Protein AF-A0A8B6XX05-F1 (afdb_monomer_lite)

Structure (mmCIF, N/CA/C/O backbone):
data_AF-A0A8B6XX05-F1
#
_entry.id   AF-A0A8B6XX05-F1
#
loop_
_atom_site.group_PDB
_atom_site.id
_atom_site.type_symbol
_atom_site.label_atom_id
_atom_site.label_alt_id
_atom_site.label_comp_id
_atom_site.label_asym_id
_atom_site.label_entity_id
_atom_site.label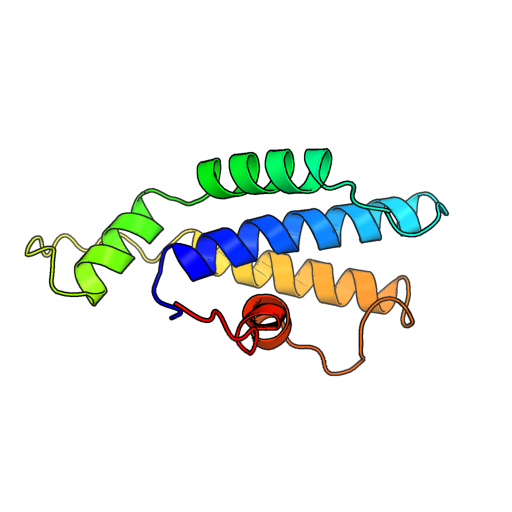_seq_id
_atom_site.pdbx_PDB_ins_code
_atom_site.Cartn_x
_atom_site.Cartn_y
_atom_site.Cartn_z
_atom_site.occupancy
_atom_site.B_iso_or_equiv
_atom_site.auth_seq_id
_atom_site.auth_comp_id
_atom_site.auth_asym_id
_atom_site.auth_atom_id
_atom_site.pdbx_PDB_model_num
ATOM 1 N N . MET A 1 1 ? -11.779 -10.901 7.233 1.00 49.28 1 MET A N 1
ATOM 2 C CA . MET A 1 1 ? -11.895 -10.131 8.502 1.00 49.28 1 MET A CA 1
ATOM 3 C C . MET A 1 1 ? -11.546 -8.685 8.175 1.00 49.28 1 MET A C 1
ATOM 5 O O . MET A 1 1 ? -10.444 -8.233 8.450 1.00 49.28 1 MET A O 1
ATOM 9 N N . ASP A 1 2 ? -12.459 -7.979 7.503 1.00 52.34 2 ASP A N 1
ATOM 10 C CA . ASP A 1 2 ? -12.080 -6.844 6.637 1.00 52.34 2 ASP A CA 1
ATOM 11 C C . ASP A 1 2 ? -12.776 -5.546 7.029 1.00 52.34 2 ASP A C 1
ATOM 13 O O . ASP A 1 2 ? -13.271 -4.799 6.184 1.00 52.34 2 ASP A O 1
ATOM 17 N N . GLN A 1 3 ? -12.875 -5.279 8.328 1.00 66.50 3 GLN A N 1
ATOM 18 C CA . GLN A 1 3 ? -13.611 -4.110 8.794 1.00 66.50 3 GLN A CA 1
ATOM 19 C C . GLN A 1 3 ? -12.662 -3.019 9.286 1.00 66.50 3 GLN A C 1
ATOM 21 O O . GLN A 1 3 ? -11.871 -3.213 10.205 1.00 66.50 3 GLN A O 1
ATOM 26 N N . GLY A 1 4 ? -12.747 -1.873 8.600 1.00 78.19 4 GLY A N 1
ATOM 27 C CA . GLY A 1 4 ? -12.122 -0.593 8.932 1.00 78.19 4 GLY A CA 1
ATOM 28 C C . GLY A 1 4 ? -10.597 -0.616 8.921 1.00 78.19 4 GLY A C 1
ATOM 29 O O . GLY A 1 4 ? -9.971 -0.489 7.872 1.00 78.19 4 GLY A O 1
ATOM 30 N N . VAL A 1 5 ? -10.004 -0.786 10.101 1.00 86.31 5 VAL A N 1
ATOM 31 C CA . VAL A 1 5 ? -8.576 -0.528 10.353 1.00 86.31 5 VAL A CA 1
ATOM 32 C C . VAL A 1 5 ? -7.658 -1.448 9.558 1.00 86.31 5 VAL A C 1
ATOM 34 O O . VAL A 1 5 ? -6.689 -0.983 8.967 1.00 86.31 5 VAL A O 1
ATOM 37 N N . ILE A 1 6 ? -7.963 -2.748 9.510 1.00 88.31 6 ILE A N 1
ATOM 38 C CA . ILE A 1 6 ? -7.132 -3.717 8.779 1.00 88.31 6 ILE A CA 1
ATOM 39 C C . ILE A 1 6 ? -7.146 -3.397 7.282 1.00 88.31 6 ILE A C 1
ATOM 41 O O . ILE A 1 6 ? -6.105 -3.432 6.631 1.00 88.31 6 ILE A O 1
ATOM 45 N N . ARG A 1 7 ? -8.316 -3.041 6.737 1.00 88.75 7 ARG A N 1
ATOM 46 C CA . ARG A 1 7 ? -8.459 -2.677 5.324 1.00 88.75 7 ARG A CA 1
ATOM 47 C C . ARG A 1 7 ? -7.668 -1.404 4.997 1.00 88.75 7 ARG A C 1
ATOM 49 O O . ARG A 1 7 ? -6.944 -1.403 4.006 1.00 88.75 7 ARG A O 1
ATOM 56 N N . SER A 1 8 ? -7.754 -0.377 5.847 1.00 90.56 8 SER A N 1
ATOM 57 C CA . SER A 1 8 ? -6.973 0.865 5.720 1.00 90.56 8 SER A CA 1
ATOM 58 C C . SER A 1 8 ? -5.463 0.590 5.777 1.00 90.56 8 SER A C 1
ATOM 60 O O . SER A 1 8 ? -4.719 0.960 4.868 1.00 90.56 8 SER A O 1
ATOM 62 N N . LEU A 1 9 ? -5.007 -0.193 6.763 1.00 93.06 9 LEU A N 1
ATOM 63 C CA . LEU A 1 9 ? -3.605 -0.607 6.885 1.00 93.06 9 LEU A CA 1
ATOM 64 C C . LEU A 1 9 ? -3.102 -1.312 5.617 1.00 93.06 9 LEU A C 1
ATOM 66 O O . LEU A 1 9 ? -2.037 -0.980 5.090 1.00 93.06 9 LEU A O 1
ATOM 70 N N . LYS A 1 10 ? -3.879 -2.281 5.118 1.00 93.06 10 LYS A N 1
ATOM 71 C CA . LYS A 1 10 ? -3.569 -3.028 3.896 1.00 93.06 10 LYS A CA 1
ATOM 72 C C . LYS A 1 10 ? -3.480 -2.109 2.679 1.00 93.06 10 LYS A C 1
ATOM 74 O O . LYS A 1 10 ? -2.569 -2.299 1.873 1.00 93.06 10 LYS A O 1
ATOM 79 N N . ALA A 1 11 ? -4.382 -1.135 2.554 1.00 93.50 11 ALA A N 1
ATOM 80 C CA . ALA A 1 11 ? -4.386 -0.153 1.473 1.00 93.50 11 ALA A CA 1
ATOM 81 C C . ALA A 1 11 ? -3.127 0.727 1.506 1.00 93.50 11 ALA A C 1
ATOM 83 O O . ALA A 1 11 ? -2.427 0.829 0.499 1.00 93.50 11 ALA A O 1
ATOM 84 N N . HIS A 1 12 ? -2.771 1.282 2.670 1.00 95.25 12 HIS A N 1
ATOM 85 C CA . HIS A 1 12 ? -1.563 2.100 2.825 1.00 95.25 12 HIS A CA 1
ATOM 86 C C . HIS A 1 12 ? -0.286 1.326 2.490 1.00 95.25 12 HIS A C 1
ATOM 88 O O . HIS A 1 12 ? 0.575 1.833 1.766 1.00 95.25 12 HIS A O 1
ATOM 94 N N . TYR A 1 13 ? -0.172 0.090 2.981 1.00 96.06 13 TYR A N 1
ATOM 95 C CA . TYR A 1 13 ? 0.986 -0.755 2.701 1.00 96.06 13 TYR A CA 1
ATOM 96 C C . TYR A 1 13 ? 1.121 -1.033 1.205 1.00 96.06 13 TYR A C 1
ATOM 98 O O . TYR A 1 13 ? 2.173 -0.815 0.607 1.00 96.06 13 TYR A O 1
ATOM 106 N N . ARG A 1 14 ? 0.027 -1.449 0.572 1.00 95.12 14 ARG A N 1
ATOM 107 C CA . ARG A 1 14 ? -0.005 -1.778 -0.853 1.00 95.12 14 ARG A CA 1
ATOM 108 C C . ARG A 1 14 ? 0.240 -0.581 -1.754 1.00 95.12 14 ARG A C 1
ATOM 110 O O . ARG A 1 14 ? 0.943 -0.724 -2.751 1.00 95.12 14 ARG A O 1
ATOM 117 N N . HIS A 1 15 ? -0.262 0.590 -1.377 1.00 95.50 15 HIS A N 1
ATOM 118 C CA . HIS A 1 15 ? 0.025 1.835 -2.077 1.00 95.50 15 HIS A CA 1
ATOM 119 C C . HIS A 1 15 ? 1.521 2.155 -2.075 1.00 95.50 15 HIS A C 1
ATOM 121 O O . HIS A 1 15 ? 2.071 2.496 -3.122 1.00 95.50 15 HIS A O 1
ATOM 127 N N . LYS A 1 16 ? 2.223 1.953 -0.953 1.00 95.88 16 LYS A N 1
ATOM 128 C CA . LYS A 1 16 ? 3.688 2.097 -0.925 1.00 95.88 16 LYS A CA 1
ATOM 129 C C . LYS A 1 16 ? 4.372 1.154 -1.912 1.00 95.88 16 LYS A C 1
ATOM 131 O O . LYS A 1 16 ? 5.280 1.590 -2.611 1.00 95.88 16 LYS A O 1
ATOM 136 N N . ILE A 1 17 ? 3.923 -0.099 -2.003 1.00 95.69 17 ILE A N 1
ATOM 137 C CA . ILE A 1 17 ? 4.507 -1.075 -2.934 1.00 95.69 17 ILE A CA 1
ATOM 138 C C . ILE A 1 17 ? 4.305 -0.642 -4.387 1.00 95.69 17 ILE A C 1
ATOM 140 O O . ILE A 1 17 ? 5.272 -0.608 -5.142 1.00 95.69 17 ILE A O 1
ATOM 144 N N . VAL A 1 18 ? 3.089 -0.233 -4.761 1.00 96.25 18 VAL A N 1
ATOM 145 C CA . VAL A 1 18 ? 2.796 0.253 -6.121 1.00 96.25 18 VAL A CA 1
ATOM 146 C C . VAL A 1 18 ? 3.686 1.447 -6.471 1.00 96.25 18 VAL A C 1
ATOM 148 O O . VAL A 1 18 ? 4.305 1.453 -7.532 1.00 96.25 18 VAL A O 1
ATOM 151 N N . ARG A 1 19 ? 3.858 2.405 -5.551 1.00 96.31 19 ARG A N 1
ATOM 152 C CA . ARG A 1 19 ? 4.753 3.553 -5.767 1.00 96.31 19 ARG A CA 1
ATOM 153 C C . ARG A 1 19 ? 6.222 3.164 -5.918 1.00 96.31 19 ARG A C 1
ATOM 155 O O . ARG A 1 19 ? 6.934 3.802 -6.691 1.00 96.31 19 ARG A O 1
ATOM 162 N N . LEU A 1 20 ? 6.693 2.145 -5.195 1.00 96.31 20 LEU A N 1
ATOM 163 C CA . LEU A 1 20 ? 8.051 1.618 -5.373 1.00 96.31 20 LEU A CA 1
ATOM 164 C C . LEU A 1 20 ? 8.222 0.990 -6.760 1.00 96.31 20 LEU A C 1
ATOM 166 O O . LEU A 1 20 ? 9.242 1.232 -7.401 1.00 96.31 20 LEU A O 1
ATOM 170 N N . CYS A 1 21 ? 7.230 0.232 -7.231 1.00 96.31 21 CYS A N 1
ATOM 171 C CA . CYS A 1 21 ? 7.245 -0.345 -8.573 1.00 96.31 21 CYS A CA 1
ATOM 172 C C . CYS A 1 21 ? 7.246 0.746 -9.648 1.00 96.31 21 CYS A C 1
ATOM 174 O O . CYS A 1 21 ? 8.115 0.732 -10.510 1.00 96.31 21 CYS A O 1
ATOM 176 N N . ILE A 1 22 ? 6.348 1.733 -9.554 1.00 97.12 22 ILE A N 1
ATOM 177 C CA . ILE A 1 22 ? 6.291 2.865 -10.493 1.00 97.12 22 ILE A CA 1
ATOM 178 C C . ILE A 1 22 ? 7.629 3.596 -10.541 1.00 97.12 22 ILE A C 1
ATOM 180 O O . ILE A 1 22 ? 8.159 3.821 -11.621 1.00 97.12 22 ILE A O 1
ATOM 184 N N . LYS A 1 23 ? 8.216 3.906 -9.378 1.00 97.19 23 LYS A N 1
ATOM 185 C CA . LYS A 1 23 ? 9.527 4.560 -9.309 1.00 97.19 23 LYS A CA 1
ATOM 186 C C . LYS A 1 23 ? 10.620 3.730 -9.989 1.00 97.19 23 LYS A C 1
ATOM 188 O O . LYS A 1 23 ? 11.479 4.303 -10.649 1.00 97.19 23 LYS A O 1
ATOM 193 N N . ALA A 1 24 ? 10.600 2.407 -9.824 1.00 96.75 24 ALA A N 1
ATOM 194 C CA . ALA A 1 24 ? 11.546 1.532 -10.505 1.00 96.75 24 ALA A CA 1
ATOM 195 C C . ALA A 1 24 ? 11.352 1.579 -12.029 1.00 96.75 24 ALA A C 1
ATOM 197 O O . ALA A 1 24 ? 12.337 1.728 -12.747 1.00 96.75 24 ALA A O 1
ATOM 198 N N . VAL A 1 25 ? 10.106 1.544 -12.524 1.00 96.44 25 VAL A N 1
ATOM 199 C CA . VAL A 1 25 ? 9.834 1.675 -13.968 1.00 96.44 25 VAL A CA 1
ATOM 200 C C . VAL A 1 25 ? 10.280 3.038 -14.499 1.00 96.44 25 VAL A C 1
ATOM 202 O O . VAL A 1 25 ? 11.017 3.086 -15.481 1.00 96.44 25 VAL A O 1
ATOM 205 N N . ASP A 1 26 ? 9.905 4.130 -13.826 1.00 96.06 26 ASP A N 1
ATOM 206 C CA . ASP A 1 26 ? 10.270 5.502 -14.208 1.00 96.06 26 ASP A CA 1
ATOM 207 C C . ASP A 1 26 ? 11.802 5.682 -14.296 1.00 96.06 26 ASP A C 1
ATOM 209 O O . ASP A 1 26 ? 12.301 6.412 -15.151 1.00 96.06 26 ASP A O 1
ATOM 213 N N . ASN A 1 27 ? 12.560 4.988 -13.438 1.00 96.75 27 ASN A N 1
ATOM 214 C CA . ASN A 1 27 ? 14.026 5.016 -13.414 1.00 96.75 27 ASN A CA 1
ATOM 215 C C . ASN A 1 27 ? 14.691 3.937 -14.289 1.00 96.75 27 ASN A C 1
ATOM 217 O O . ASN A 1 27 ? 15.920 3.850 -14.316 1.00 96.75 27 ASN A O 1
ATOM 221 N N . ASN A 1 28 ? 13.911 3.103 -14.983 1.00 95.31 28 ASN A N 1
ATOM 222 C CA . ASN A 1 28 ? 14.393 1.954 -15.751 1.00 95.31 28 ASN A CA 1
ATOM 223 C C . ASN A 1 28 ? 15.232 0.960 -14.905 1.00 95.31 28 ASN A C 1
ATOM 225 O O . ASN A 1 28 ? 16.213 0.373 -15.372 1.00 95.31 28 ASN A O 1
ATOM 229 N N . GLU A 1 29 ? 14.835 0.787 -13.643 1.00 95.81 29 GLU A N 1
ATOM 230 C CA . GLU A 1 29 ? 15.394 -0.134 -12.652 1.00 95.81 29 GLU A CA 1
ATOM 231 C C . GLU A 1 29 ? 14.567 -1.435 -12.578 1.00 95.81 29 GLU A C 1
ATOM 233 O O . GLU A 1 29 ? 13.378 -1.452 -12.907 1.00 95.81 29 GLU A O 1
ATOM 238 N N . PRO A 1 30 ? 15.159 -2.561 -12.133 1.00 94.25 30 PRO A N 1
ATOM 239 C CA . PRO A 1 30 ? 14.399 -3.788 -11.916 1.00 94.25 30 PRO A CA 1
ATOM 240 C C . PRO A 1 30 ? 13.341 -3.612 -10.820 1.00 94.25 30 PRO A C 1
ATOM 242 O O . PRO A 1 30 ? 13.524 -2.838 -9.878 1.00 94.25 30 PRO A O 1
ATOM 245 N N . MET A 1 31 ? 12.267 -4.407 -10.898 1.00 93.94 31 MET A N 1
ATOM 246 C CA . MET A 1 31 ? 11.214 -4.410 -9.881 1.00 93.94 31 MET A CA 1
ATOM 247 C C . MET A 1 31 ? 11.777 -4.595 -8.463 1.00 93.94 31 MET A C 1
ATOM 249 O O . MET A 1 31 ? 12.691 -5.407 -8.253 1.00 93.94 31 MET A O 1
ATOM 253 N N . PRO A 1 32 ? 11.236 -3.858 -7.476 1.00 94.31 32 PRO A N 1
ATOM 254 C CA . PRO A 1 32 ? 11.800 -3.804 -6.139 1.00 94.31 32 PRO A CA 1
ATOM 255 C C . PRO A 1 32 ? 11.749 -5.175 -5.462 1.00 94.31 32 PRO A C 1
ATOM 257 O O . PRO A 1 32 ? 10.700 -5.808 -5.349 1.00 94.31 32 PRO A O 1
ATOM 260 N N . LYS A 1 33 ? 12.895 -5.617 -4.939 1.00 95.06 33 LYS A N 1
ATOM 261 C CA . LYS A 1 33 ? 12.972 -6.778 -4.045 1.00 95.06 33 LYS A CA 1
ATOM 262 C C . LYS A 1 33 ? 12.804 -6.307 -2.608 1.00 95.06 33 LYS A C 1
ATOM 264 O O . LYS A 1 33 ? 13.705 -5.694 -2.038 1.00 95.06 33 LYS A O 1
ATOM 269 N N . ILE A 1 34 ? 11.652 -6.598 -2.018 1.00 94.81 34 ILE A N 1
ATOM 270 C CA . ILE A 1 34 ? 11.328 -6.170 -0.657 1.00 94.81 34 ILE A CA 1
ATOM 271 C C . ILE A 1 34 ? 11.884 -7.199 0.330 1.00 94.81 34 ILE A C 1
ATOM 273 O O . ILE A 1 34 ? 11.452 -8.349 0.361 1.00 94.81 34 ILE A O 1
ATOM 277 N N . SER A 1 35 ? 12.860 -6.790 1.141 1.00 97.00 35 SER A N 1
ATOM 278 C CA . SER A 1 35 ? 13.357 -7.618 2.244 1.00 97.00 35 SER A CA 1
ATOM 279 C C . SER A 1 35 ? 12.357 -7.647 3.403 1.00 97.00 35 SER A C 1
ATOM 281 O O . SER A 1 35 ? 11.567 -6.719 3.567 1.00 97.00 35 SER A O 1
ATOM 283 N N . ILE A 1 36 ? 12.435 -8.664 4.268 1.00 97.00 36 ILE A N 1
ATOM 284 C CA . ILE A 1 36 ? 11.576 -8.761 5.464 1.00 97.00 36 ILE A CA 1
ATOM 285 C C . ILE A 1 36 ? 11.708 -7.505 6.338 1.00 97.00 36 ILE A C 1
ATOM 287 O O . ILE A 1 36 ? 10.707 -6.946 6.775 1.00 97.00 36 ILE A O 1
ATOM 291 N N . LEU A 1 37 ? 12.933 -7.005 6.540 1.00 97.31 37 LEU A N 1
ATOM 292 C CA . LEU A 1 37 ? 13.163 -5.786 7.318 1.00 97.31 37 LEU A CA 1
ATOM 293 C C . LEU A 1 37 ? 12.472 -4.568 6.692 1.00 97.31 37 LEU A C 1
ATOM 295 O O . LEU A 1 37 ? 11.881 -3.763 7.410 1.00 97.31 37 LEU A O 1
ATOM 299 N N . GLN A 1 38 ? 12.549 -4.426 5.367 1.00 96.50 38 GLN A N 1
ATOM 300 C CA . GLN A 1 38 ? 11.885 -3.331 4.666 1.00 96.50 38 GLN A CA 1
ATOM 301 C C . GLN A 1 38 ? 10.363 -3.467 4.766 1.00 96.50 38 GLN A C 1
ATOM 303 O O . GLN A 1 38 ? 9.697 -2.508 5.142 1.00 96.50 38 GLN A O 1
ATOM 308 N N . ALA A 1 39 ? 9.831 -4.674 4.562 1.00 96.25 39 ALA A N 1
ATOM 309 C CA . ALA A 1 39 ? 8.412 -4.957 4.731 1.00 96.25 39 ALA A CA 1
ATOM 310 C C . ALA A 1 39 ? 7.913 -4.594 6.140 1.00 96.25 39 ALA A C 1
ATOM 312 O O . ALA A 1 39 ? 6.873 -3.954 6.266 1.00 96.25 39 ALA A O 1
ATOM 313 N N . MET A 1 40 ? 8.664 -4.924 7.198 1.00 97.69 40 MET A N 1
ATOM 314 C CA . MET A 1 40 ? 8.309 -4.548 8.574 1.00 97.69 40 MET A CA 1
ATOM 315 C C . MET A 1 40 ? 8.310 -3.029 8.781 1.00 97.69 40 MET A C 1
ATOM 317 O O . MET A 1 40 ? 7.391 -2.491 9.398 1.00 97.69 40 MET A O 1
ATOM 321 N N . LYS A 1 41 ? 9.312 -2.319 8.248 1.00 97.50 41 LYS A N 1
ATOM 322 C CA . LYS A 1 41 ? 9.371 -0.848 8.315 1.00 97.50 41 LYS A CA 1
ATOM 323 C C . LYS A 1 41 ? 8.195 -0.205 7.585 1.00 97.50 41 LYS A C 1
ATOM 325 O O . LYS A 1 41 ? 7.570 0.713 8.117 1.00 97.50 41 LYS A O 1
ATOM 330 N N . ASP A 1 42 ? 7.871 -0.704 6.398 1.00 97.38 42 ASP A N 1
ATOM 331 C CA . ASP A 1 42 ? 6.750 -0.207 5.607 1.00 97.38 42 ASP A CA 1
ATOM 332 C C . ASP A 1 42 ? 5.412 -0.511 6.277 1.00 97.38 42 ASP A C 1
ATOM 334 O O . ASP A 1 42 ? 4.524 0.340 6.253 1.00 97.38 42 ASP A O 1
ATOM 338 N N . LEU A 1 43 ? 5.278 -1.658 6.948 1.00 96.56 43 LEU A N 1
ATOM 339 C CA . LEU A 1 43 ? 4.093 -1.997 7.732 1.00 96.56 43 LEU A CA 1
ATOM 340 C C . LEU A 1 43 ? 3.895 -1.025 8.902 1.00 96.56 43 LEU A C 1
ATOM 342 O O . LEU A 1 43 ? 2.806 -0.478 9.055 1.00 96.56 43 LEU A O 1
ATOM 346 N N . VAL A 1 44 ? 4.949 -0.739 9.675 1.00 97.62 44 VAL A N 1
ATOM 347 C CA . VAL A 1 44 ? 4.902 0.260 10.761 1.00 97.62 44 VAL A CA 1
ATOM 348 C C . VAL A 1 44 ? 4.551 1.644 10.215 1.00 97.62 44 VAL A C 1
ATOM 350 O O . VAL A 1 44 ? 3.698 2.337 10.766 1.00 97.62 44 VAL A O 1
ATOM 353 N N . SER A 1 45 ? 5.166 2.050 9.102 1.00 96.94 45 SER A N 1
ATOM 354 C CA . SER A 1 45 ? 4.846 3.331 8.469 1.00 96.94 45 SER A CA 1
ATOM 355 C C . SER A 1 45 ? 3.404 3.387 7.963 1.00 96.94 45 SER A C 1
ATOM 357 O O . SER A 1 45 ? 2.794 4.448 8.025 1.00 96.94 45 SER A O 1
ATOM 359 N N . SER A 1 46 ? 2.865 2.270 7.475 1.00 95.88 46 SER A N 1
ATOM 360 C CA . SER A 1 46 ? 1.478 2.171 7.012 1.00 95.88 46 SER A CA 1
ATOM 361 C C . SER A 1 46 ? 0.497 2.237 8.174 1.00 95.88 46 SER A C 1
ATOM 363 O O . SER A 1 46 ? -0.510 2.920 8.069 1.00 95.88 46 SER A O 1
ATOM 365 N N . TRP A 1 47 ? 0.821 1.608 9.306 1.00 95.44 47 TRP A N 1
ATOM 366 C CA . TRP A 1 47 ? 0.036 1.716 10.537 1.00 95.44 47 TRP A CA 1
ATOM 367 C C . TRP A 1 47 ? -0.056 3.155 11.037 1.00 95.44 47 TRP A C 1
ATOM 369 O O . TRP A 1 47 ? -1.140 3.626 11.358 1.00 95.44 47 TRP A O 1
AT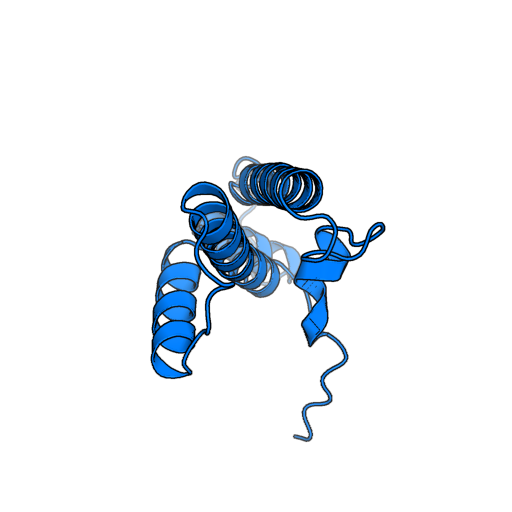OM 379 N N . ASN A 1 48 ? 1.062 3.880 11.027 1.00 94.50 48 ASN A N 1
ATOM 380 C CA . ASN A 1 48 ? 1.083 5.289 11.418 1.00 94.50 48 ASN A CA 1
ATOM 38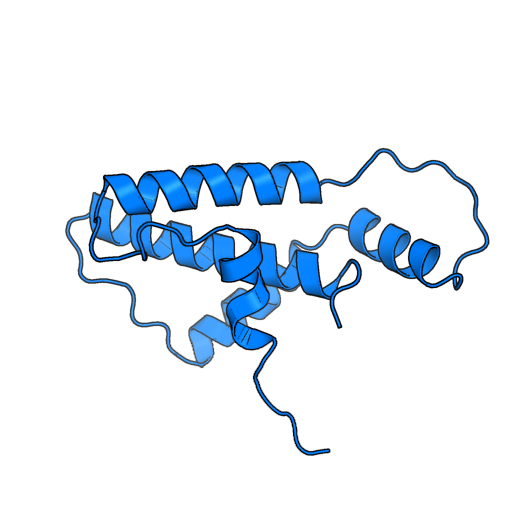1 C C . ASN A 1 48 ? 0.319 6.206 10.447 1.00 94.50 48 ASN A C 1
ATOM 383 O O . ASN A 1 48 ? 0.020 7.339 10.814 1.00 94.50 48 ASN A O 1
ATOM 387 N N . ALA A 1 49 ? 0.046 5.746 9.222 1.00 92.44 49 ALA A N 1
ATOM 388 C CA . ALA A 1 49 ? -0.742 6.481 8.238 1.00 92.44 49 ALA A CA 1
ATOM 389 C C . ALA A 1 49 ? -2.252 6.232 8.376 1.00 92.44 49 ALA A C 1
ATOM 391 O O . ALA A 1 49 ? -3.026 7.049 7.892 1.00 92.44 49 ALA A O 1
ATOM 392 N N . VAL A 1 50 ? -2.668 5.155 9.058 1.00 90.19 50 VAL A N 1
ATOM 393 C CA . VAL A 1 50 ? -4.088 4.887 9.314 1.00 90.19 50 VAL A CA 1
ATOM 394 C C . VAL A 1 50 ? -4.677 6.032 10.135 1.00 90.19 50 VAL A C 1
ATOM 396 O O . VAL A 1 50 ? -4.222 6.334 11.242 1.00 90.19 50 VAL A O 1
ATOM 399 N N . SER A 1 51 ? -5.722 6.652 9.595 1.00 87.44 51 SER A N 1
ATOM 400 C CA . SER A 1 51 ? -6.381 7.795 10.219 1.00 87.44 51 SER A CA 1
ATOM 401 C C . SER A 1 51 ? -7.109 7.405 11.514 1.00 87.44 51 SER A C 1
ATOM 403 O O . SER A 1 51 ? -7.604 6.284 11.689 1.00 87.44 51 SER A O 1
ATOM 405 N N . LYS A 1 52 ? -7.215 8.350 12.458 1.00 86.25 52 LYS A N 1
ATOM 406 C CA . LYS A 1 52 ? -7.987 8.134 13.698 1.00 86.25 52 LYS A CA 1
ATOM 407 C C . LYS A 1 52 ? -9.462 7.908 13.374 1.00 86.25 52 LYS A C 1
ATOM 409 O O . LYS A 1 52 ? -10.149 7.162 14.066 1.00 86.25 52 LYS A O 1
ATOM 414 N N . GLU A 1 53 ? -9.927 8.531 12.303 1.00 82.31 53 GLU A N 1
ATOM 415 C CA . GLU A 1 53 ? -11.261 8.452 11.737 1.00 82.31 53 GLU A CA 1
ATOM 416 C C . GLU A 1 53 ? -11.563 7.023 11.272 1.00 82.31 53 GLU A C 1
ATOM 418 O O . GLU A 1 53 ? -12.600 6.473 11.650 1.00 82.31 53 GLU A O 1
ATOM 423 N N . ALA A 1 54 ? -10.637 6.376 10.551 1.00 81.31 54 ALA A N 1
ATOM 424 C CA . ALA A 1 54 ? -10.755 4.972 10.149 1.00 81.31 54 ALA A CA 1
ATOM 425 C C . ALA A 1 54 ? -10.878 4.039 11.365 1.00 81.31 54 ALA A C 1
ATOM 427 O O . ALA A 1 54 ? -11.722 3.133 11.385 1.00 81.31 54 ALA A O 1
ATOM 428 N N . VAL A 1 55 ? -10.104 4.304 12.425 1.00 84.56 55 VAL A N 1
ATOM 429 C CA . VAL A 1 55 ? -10.198 3.576 13.699 1.00 84.56 55 VAL A CA 1
ATOM 430 C C . VAL A 1 55 ? -11.566 3.783 14.345 1.00 84.56 55 VAL A C 1
ATOM 432 O O . VAL A 1 55 ? -12.269 2.811 14.621 1.00 84.56 55 VAL A O 1
ATOM 435 N N . ILE A 1 56 ? -11.999 5.029 14.538 1.00 83.06 56 ILE A N 1
ATOM 436 C CA . ILE A 1 56 ? -13.290 5.342 15.165 1.00 83.06 56 ILE A CA 1
ATOM 437 C C . ILE A 1 56 ? -14.450 4.718 14.380 1.00 83.06 56 ILE A C 1
ATOM 439 O O . ILE A 1 56 ? -15.342 4.112 14.977 1.00 83.06 56 ILE A O 1
ATOM 443 N N . ASN A 1 57 ? -14.433 4.822 13.051 1.00 79.50 57 ASN A N 1
ATOM 444 C CA . ASN A 1 57 ? -15.459 4.252 12.184 1.00 79.50 57 ASN A CA 1
ATOM 445 C C . ASN A 1 57 ? -15.497 2.722 12.275 1.00 79.50 57 ASN A C 1
ATOM 447 O O . ASN A 1 57 ? -16.583 2.143 12.279 1.00 79.50 57 ASN A O 1
ATOM 451 N N . CYS A 1 58 ? -14.346 2.065 12.435 1.00 83.06 58 CYS A N 1
ATOM 452 C CA . CYS A 1 58 ? -14.280 0.631 12.709 1.00 83.06 58 CYS A CA 1
ATOM 453 C C . CYS A 1 58 ? -14.978 0.264 14.028 1.00 83.06 58 CYS A C 1
ATOM 455 O O . CYS A 1 58 ? -15.848 -0.606 14.047 1.00 83.06 58 CYS A O 1
ATOM 457 N N . PHE A 1 59 ? -14.651 0.957 15.124 1.00 82.88 59 PHE A N 1
ATOM 458 C CA . PHE A 1 59 ? -15.273 0.710 16.432 1.00 82.88 59 PHE A CA 1
ATOM 459 C C . PHE A 1 59 ? -16.780 1.014 16.438 1.00 82.88 59 PHE A C 1
ATOM 461 O O . PHE A 1 59 ? -17.544 0.310 17.100 1.00 82.88 59 PHE A O 1
ATOM 468 N N . LYS A 1 60 ? -17.229 2.029 15.687 1.00 81.06 60 LYS A N 1
ATOM 469 C CA . LYS A 1 60 ? -18.657 2.325 15.484 1.00 81.06 60 LYS A CA 1
ATOM 470 C C . LYS A 1 60 ? -19.367 1.210 14.717 1.00 81.06 60 LYS A C 1
ATOM 472 O O . LYS A 1 60 ? -20.396 0.733 15.180 1.00 81.06 60 LYS A O 1
ATOM 477 N N . LYS A 1 61 ? -18.809 0.763 13.583 1.00 79.62 61 LYS A N 1
ATOM 478 C CA . LYS A 1 61 ? -19.369 -0.340 12.777 1.00 79.62 61 LYS A CA 1
ATOM 479 C C . LYS A 1 61 ? -19.464 -1.645 13.573 1.00 79.62 61 LYS A C 1
ATOM 481 O O . LYS A 1 61 ? -20.418 -2.390 13.396 1.00 79.62 61 LYS A O 1
ATOM 486 N N . ALA A 1 62 ? -18.530 -1.875 14.494 1.00 79.88 62 ALA A N 1
ATOM 487 C CA . ALA A 1 62 ? -18.554 -3.009 15.414 1.00 79.88 62 ALA A CA 1
ATOM 488 C C . ALA A 1 62 ? -19.560 -2.862 16.580 1.00 79.88 62 ALA A C 1
ATOM 490 O O . ALA A 1 62 ? -19.654 -3.755 17.418 1.00 79.88 62 ALA A O 1
ATOM 491 N N . GLY A 1 63 ? -20.282 -1.738 16.687 1.00 80.50 63 GLY A N 1
ATOM 492 C CA . GLY A 1 63 ? -21.225 -1.469 17.780 1.00 80.50 63 GLY A CA 1
ATOM 493 C C . GLY A 1 63 ? -20.567 -1.179 19.135 1.00 80.50 63 GLY A C 1
ATOM 494 O O . GLY A 1 63 ? -21.252 -1.135 20.155 1.00 80.50 63 GLY A O 1
ATOM 495 N N . ILE A 1 64 ? -19.246 -0.969 19.167 1.00 81.38 64 ILE A N 1
ATOM 496 C CA . ILE A 1 64 ? -18.471 -0.768 20.402 1.00 81.38 64 ILE A CA 1
ATOM 497 C C . ILE A 1 64 ? -18.558 0.693 20.877 1.00 81.38 64 ILE A C 1
ATOM 499 O O . ILE A 1 64 ? -18.484 0.967 22.074 1.00 81.38 64 ILE A O 1
ATOM 503 N N . SER A 1 65 ? -18.751 1.648 19.961 1.00 76.88 65 SER A N 1
ATOM 504 C CA . SER A 1 65 ? -18.884 3.073 20.293 1.00 76.88 65 SER A CA 1
ATOM 505 C C . SER A 1 65 ? -20.338 3.548 20.221 1.00 76.88 65 SER A C 1
ATOM 507 O O . SER A 1 65 ? -20.999 3.367 19.203 1.00 76.88 65 SER A O 1
ATOM 509 N N . LYS A 1 66 ? -20.821 4.205 21.287 1.00 68.44 66 LYS A N 1
ATOM 510 C CA . LYS A 1 66 ? -22.183 4.778 21.389 1.00 68.44 66 LYS A CA 1
ATOM 511 C C . LYS A 1 66 ? -22.269 6.252 20.959 1.00 68.44 66 LYS A C 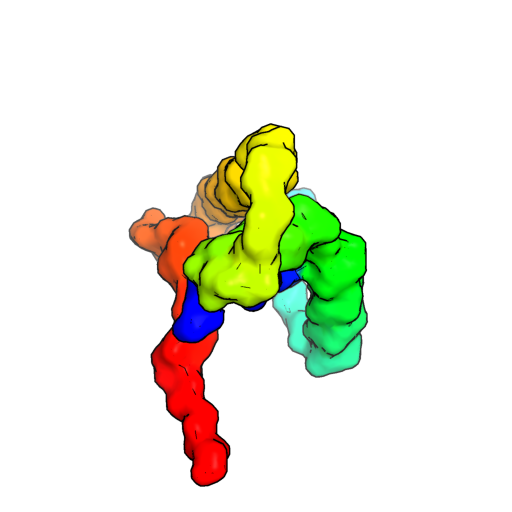1
ATOM 513 O O . LYS A 1 66 ? -23.332 6.863 21.046 1.00 68.44 66 LYS A O 1
ATOM 518 N N . THR A 1 67 ? -21.156 6.855 20.541 1.00 64.44 67 THR A N 1
ATOM 519 C CA . THR A 1 67 ? -21.084 8.299 20.287 1.00 64.44 67 THR A CA 1
ATOM 520 C C . THR A 1 67 ? -21.461 8.620 18.836 1.00 64.44 67 THR A C 1
ATOM 522 O O . THR A 1 67 ? -20.633 8.522 17.930 1.00 64.44 67 THR A O 1
ATOM 525 N N . ASN A 1 68 ? -22.703 9.071 18.628 1.00 54.12 68 ASN A N 1
ATOM 526 C CA . ASN A 1 68 ? -23.278 9.501 17.341 1.00 54.12 68 ASN A CA 1
ATOM 527 C C . ASN A 1 68 ? -22.772 10.875 16.854 1.00 54.12 68 ASN A C 1
ATOM 529 O O . ASN A 1 68 ? -23.541 11.666 16.315 1.00 54.12 68 ASN A O 1
ATOM 533 N N . LYS A 1 69 ? -21.489 11.210 17.038 1.00 54.81 69 LYS A N 1
ATOM 534 C CA . LYS A 1 69 ? -20.929 12.339 16.281 1.00 54.81 69 LYS A CA 1
ATOM 535 C C . LYS A 1 69 ? -20.676 11.850 14.862 1.00 54.81 69 LYS A C 1
ATOM 537 O O . LYS A 1 69 ? -19.836 10.966 14.673 1.00 54.81 69 LYS A O 1
ATOM 542 N N . SER A 1 70 ? -21.431 12.384 13.904 1.00 47.75 70 SER A N 1
ATOM 543 C CA . SER A 1 70 ? -21.113 12.327 12.478 1.00 47.75 70 SER A CA 1
ATOM 544 C C . SER A 1 70 ? -19.715 12.914 12.311 1.00 47.75 70 SER A C 1
ATOM 546 O O . SER A 1 70 ? -19.515 14.118 12.447 1.00 47.75 70 SER A O 1
ATOM 548 N N . ILE A 1 71 ? -18.735 12.033 12.159 1.00 53.91 71 ILE A N 1
ATOM 549 C CA . ILE A 1 71 ? -17.409 12.413 11.692 1.00 53.91 71 ILE A CA 1
ATOM 550 C C . ILE A 1 71 ? -17.523 12.270 10.181 1.00 53.91 71 ILE A C 1
ATOM 552 O O . ILE A 1 71 ? -18.068 11.261 9.728 1.00 53.91 71 ILE A O 1
ATOM 556 N N . GLU A 1 72 ? -17.111 13.299 9.449 1.00 51.50 72 GLU A N 1
ATOM 557 C CA . GLU A 1 72 ? -17.104 13.309 7.985 1.00 51.50 72 GLU A CA 1
ATOM 558 C C . GLU A 1 72 ? -16.465 12.022 7.438 1.00 51.50 72 GLU A C 1
ATOM 560 O O . GLU A 1 72 ? -15.579 11.427 8.064 1.00 51.50 72 GLU A O 1
ATOM 565 N N . GLU A 1 73 ? -16.991 11.537 6.316 1.00 50.28 73 GLU A N 1
ATOM 566 C CA . GLU A 1 73 ? -16.595 10.267 5.715 1.00 50.28 73 GLU A CA 1
ATOM 567 C C . GLU A 1 73 ? -15.107 10.293 5.309 1.00 50.28 73 GLU A C 1
ATOM 569 O O . GLU A 1 73 ? -14.692 11.003 4.405 1.00 50.28 73 GLU A O 1
ATOM 574 N N . ALA A 1 74 ? -14.328 9.554 6.106 1.00 54.62 74 ALA A N 1
ATOM 575 C CA . ALA A 1 74 ? -13.017 8.924 5.925 1.00 54.62 74 ALA A CA 1
ATOM 576 C C . ALA A 1 74 ? -12.037 9.417 4.829 1.00 54.62 74 ALA A C 1
ATOM 578 O O . ALA A 1 74 ? -12.256 9.259 3.633 1.00 54.62 74 ALA A O 1
ATOM 579 N N . ASP A 1 75 ? -10.824 9.753 5.286 1.00 58.69 75 ASP A N 1
ATOM 580 C CA . ASP A 1 75 ? -9.558 9.844 4.524 1.00 58.69 75 ASP A CA 1
ATOM 581 C C . ASP A 1 75 ? -9.262 8.603 3.642 1.00 58.69 75 ASP A C 1
ATOM 583 O O . ASP A 1 75 ? -8.587 8.677 2.614 1.00 58.69 75 ASP A O 1
ATOM 587 N N . ASP A 1 76 ? -9.820 7.444 4.002 1.00 65.25 76 ASP A N 1
ATOM 588 C CA . ASP A 1 76 ? -9.601 6.193 3.277 1.00 65.25 76 ASP A CA 1
ATOM 589 C C . ASP A 1 76 ? -10.180 6.213 1.847 1.00 65.25 76 ASP A C 1
ATOM 591 O O . ASP A 1 76 ? -9.575 5.621 0.955 1.00 65.25 76 ASP A O 1
ATOM 595 N N . ASP A 1 77 ? -11.301 6.895 1.577 1.00 72.00 77 ASP A N 1
ATOM 596 C CA . ASP A 1 77 ? -11.893 6.916 0.224 1.00 72.00 77 ASP A CA 1
ATOM 597 C C . ASP A 1 77 ? -10.972 7.624 -0.778 1.00 72.00 77 ASP A C 1
ATOM 599 O O . ASP A 1 77 ? -10.796 7.176 -1.918 1.00 72.00 77 ASP A O 1
ATOM 603 N N . HIS A 1 78 ? -10.291 8.677 -0.320 1.00 83.12 78 HIS A N 1
ATOM 604 C CA 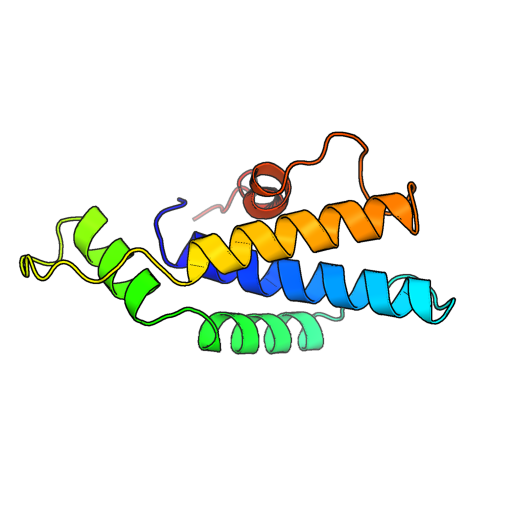. HIS A 1 78 ? -9.220 9.307 -1.080 1.00 83.12 78 HIS A CA 1
ATOM 605 C C . HIS A 1 78 ? -8.057 8.336 -1.305 1.00 83.12 78 HIS A C 1
ATOM 607 O O . HIS A 1 78 ? -7.582 8.214 -2.435 1.00 83.12 78 HIS A O 1
ATOM 613 N N . LEU A 1 79 ? -7.628 7.600 -0.276 1.00 87.69 79 LEU A N 1
ATOM 614 C CA . LEU A 1 79 ? -6.557 6.608 -0.395 1.00 87.69 79 LEU A CA 1
ATOM 615 C C . LEU A 1 79 ? -6.880 5.502 -1.412 1.00 87.69 79 LEU A C 1
ATOM 617 O O . LEU A 1 79 ? -6.013 5.159 -2.217 1.00 87.69 79 LEU A O 1
ATOM 621 N N . PHE A 1 80 ? -8.094 4.939 -1.399 1.00 87.94 80 PHE A N 1
ATOM 622 C CA . PHE A 1 80 ? -8.494 3.901 -2.359 1.00 87.94 80 PHE A CA 1
ATOM 623 C C . PHE A 1 80 ? -8.510 4.438 -3.787 1.00 87.94 80 PHE A C 1
ATOM 625 O O . PHE A 1 80 ? -8.049 3.756 -4.706 1.00 87.94 80 PHE A O 1
ATOM 632 N N . LYS A 1 81 ? -8.982 5.675 -3.975 1.00 90.88 81 LYS A N 1
ATOM 633 C CA . LYS A 1 81 ? -8.942 6.342 -5.275 1.00 90.88 81 LYS A CA 1
ATOM 634 C C . LYS A 1 81 ? -7.503 6.524 -5.765 1.00 90.88 81 LYS A C 1
ATOM 636 O O . LYS A 1 81 ? -7.194 6.086 -6.869 1.00 90.88 81 LYS A O 1
ATOM 641 N N . PHE A 1 82 ? -6.613 7.066 -4.931 1.00 91.94 82 PHE A N 1
ATOM 642 C CA . PHE A 1 82 ? -5.196 7.231 -5.281 1.00 91.94 82 PHE A CA 1
ATOM 643 C C . PHE A 1 82 ? -4.519 5.898 -5.604 1.00 91.94 82 PHE A C 1
ATOM 645 O O . PHE A 1 82 ? -3.777 5.795 -6.576 1.00 91.94 82 PHE A O 1
ATOM 652 N N . LEU A 1 83 ? -4.796 4.852 -4.822 1.00 94.31 83 LEU A N 1
ATOM 653 C CA . LEU A 1 83 ? -4.267 3.520 -5.099 1.00 94.31 83 LEU A CA 1
ATOM 654 C C . LEU A 1 83 ? -4.779 2.971 -6.436 1.00 94.31 83 LEU A C 1
ATOM 656 O O . LEU A 1 83 ? -4.016 2.334 -7.154 1.00 94.31 83 LEU A O 1
ATOM 660 N N . THR A 1 84 ? -6.040 3.227 -6.781 1.00 94.88 84 THR A N 1
ATOM 661 C CA . THR A 1 84 ? -6.615 2.830 -8.076 1.00 94.88 84 THR A CA 1
ATOM 662 C C . THR A 1 84 ? -5.899 3.519 -9.228 1.00 94.88 84 THR A C 1
ATOM 664 O O . THR A 1 84 ? -5.502 2.863 -10.188 1.00 94.88 84 THR A O 1
ATOM 667 N N . GLU A 1 85 ? -5.690 4.829 -9.115 1.00 94.94 85 GLU A N 1
ATOM 668 C CA . GLU A 1 85 ? -4.984 5.628 -10.118 1.00 94.94 85 GLU A CA 1
ATOM 669 C C . GLU A 1 85 ? -3.536 5.151 -10.300 1.00 94.94 85 GLU A C 1
ATOM 671 O O . GLU A 1 85 ? -3.109 4.904 -11.426 1.00 94.94 85 GLU A O 1
ATOM 676 N N . GLU A 1 86 ? -2.801 4.928 -9.209 1.00 95.62 86 GLU A N 1
ATOM 677 C CA . GLU A 1 86 ? -1.418 4.443 -9.275 1.00 95.62 86 GLU A CA 1
ATOM 678 C C . GLU A 1 86 ? -1.338 2.998 -9.796 1.00 95.62 86 GLU A C 1
ATOM 680 O O . GLU A 1 86 ? -0.440 2.670 -10.569 1.00 95.62 86 GLU A O 1
ATOM 685 N N . LEU A 1 87 ? -2.281 2.121 -9.438 1.00 95.31 87 LEU A N 1
ATOM 686 C CA . LEU A 1 87 ? -2.307 0.752 -9.961 1.00 95.31 87 LEU A CA 1
ATOM 687 C C . LEU A 1 87 ? -2.553 0.740 -11.479 1.00 95.31 87 LEU A C 1
ATOM 689 O O . LEU A 1 87 ? -1.875 0.009 -12.203 1.00 95.31 87 LEU A O 1
ATOM 693 N N . ASN A 1 88 ? -3.468 1.585 -11.965 1.00 94.38 88 ASN A N 1
ATOM 694 C CA . ASN A 1 88 ? -3.709 1.765 -13.398 1.00 94.38 88 ASN A CA 1
ATOM 695 C C . ASN A 1 88 ? -2.481 2.351 -14.102 1.00 94.38 88 ASN A C 1
ATOM 697 O O . ASN A 1 88 ? -2.070 1.841 -15.141 1.00 94.38 88 ASN A O 1
ATOM 701 N N . ARG A 1 89 ? -1.831 3.352 -13.499 1.00 95.31 89 ARG A N 1
ATOM 702 C CA . ARG A 1 89 ? -0.583 3.917 -14.023 1.00 95.31 89 ARG A CA 1
ATOM 703 C C . ARG A 1 89 ? 0.514 2.858 -14.139 1.00 95.31 89 ARG A C 1
ATOM 705 O O . ARG A 1 89 ? 1.192 2.792 -15.158 1.00 95.31 89 ARG A O 1
ATOM 712 N N . LEU A 1 90 ? 0.696 2.011 -13.124 1.00 95.19 90 LEU A N 1
ATOM 713 C CA . LEU A 1 90 ? 1.684 0.930 -13.178 1.00 95.19 90 LEU A CA 1
ATOM 714 C C . LEU A 1 90 ? 1.371 -0.064 -14.305 1.00 95.19 90 LEU A C 1
ATOM 716 O O . LEU A 1 90 ? 2.290 -0.513 -14.984 1.00 95.19 90 LEU A O 1
ATOM 720 N N . ARG A 1 91 ? 0.088 -0.374 -14.527 1.00 94.25 91 ARG A N 1
ATOM 721 C CA . ARG A 1 91 ? -0.364 -1.236 -15.628 1.00 94.25 91 ARG A CA 1
ATOM 722 C C . ARG A 1 91 ? -0.036 -0.641 -16.999 1.00 94.25 91 ARG A C 1
ATOM 724 O O . ARG A 1 91 ? 0.374 -1.380 -17.887 1.00 94.25 91 ARG A O 1
ATOM 731 N N . GLU A 1 92 ? -0.195 0.669 -17.169 1.00 93.62 92 GLU A N 1
ATOM 732 C CA . GLU A 1 92 ? 0.176 1.370 -18.407 1.00 93.62 92 GLU A CA 1
ATOM 733 C C . GLU A 1 92 ? 1.696 1.394 -18.624 1.00 93.62 92 GLU A C 1
ATOM 735 O O . GLU A 1 92 ? 2.163 1.215 -19.749 1.00 93.62 92 GLU A O 1
ATOM 740 N N . LEU A 1 93 ? 2.468 1.592 -17.551 1.00 93.88 93 LEU A N 1
ATOM 741 C CA . LEU A 1 93 ? 3.930 1.672 -17.595 1.00 93.88 93 LEU A CA 1
ATOM 742 C C . LEU A 1 93 ? 4.608 0.316 -17.850 1.00 93.88 93 LEU A C 1
ATOM 744 O O . LEU A 1 93 ? 5.561 0.242 -18.624 1.00 93.88 93 LEU A O 1
ATOM 748 N N . ASP A 1 94 ? 4.138 -0.756 -17.210 1.00 91.56 94 ASP A N 1
ATOM 749 C CA . ASP A 1 94 ? 4.617 -2.122 -17.442 1.00 91.56 94 ASP A CA 1
ATOM 750 C C . ASP A 1 94 ? 3.449 -3.119 -17.356 1.00 91.56 94 ASP A C 1
ATOM 752 O O . ASP A 1 94 ? 3.137 -3.625 -16.272 1.00 91.56 94 ASP A O 1
ATOM 756 N N . PRO A 1 95 ? 2.828 -3.478 -18.497 1.00 88.88 95 PRO A N 1
ATOM 757 C CA . PRO A 1 95 ? 1.701 -4.413 -18.536 1.00 88.88 95 PRO A CA 1
ATOM 758 C C . PRO A 1 95 ? 2.004 -5.803 -17.961 1.00 88.88 95 PRO A C 1
ATOM 760 O O . PRO A 1 95 ? 1.091 -6.570 -17.679 1.00 88.88 95 PRO A O 1
ATOM 763 N N . ARG A 1 96 ? 3.283 -6.159 -17.785 1.00 88.81 96 ARG A N 1
ATOM 764 C CA . ARG A 1 96 ? 3.697 -7.442 -17.195 1.00 88.81 96 ARG A CA 1
ATOM 765 C C . ARG A 1 96 ? 3.729 -7.403 -15.667 1.00 88.81 96 ARG A C 1
ATOM 767 O O . ARG A 1 96 ? 3.786 -8.461 -15.044 1.00 88.81 96 ARG A O 1
ATOM 774 N N . ALA A 1 97 ? 3.732 -6.212 -15.065 1.00 84.94 97 ALA A N 1
ATOM 775 C CA . ALA A 1 97 ? 3.848 -6.032 -13.621 1.00 84.94 97 ALA A CA 1
ATOM 776 C C . ALA A 1 97 ? 2.525 -6.274 -12.876 1.00 84.94 97 ALA A C 1
ATOM 778 O O . ALA A 1 97 ? 2.542 -6.565 -11.680 1.00 84.94 97 ALA A O 1
ATOM 779 N N . VAL A 1 98 ? 1.382 -6.161 -13.562 1.00 86.44 98 VAL A N 1
ATOM 780 C CA . VAL A 1 98 ? 0.043 -6.279 -12.968 1.00 86.44 98 VAL A CA 1
ATOM 781 C C . VAL A 1 98 ? -0.855 -7.099 -13.891 1.00 86.44 98 VAL A C 1
ATOM 783 O O . VAL A 1 98 ? -0.863 -6.878 -15.096 1.00 86.44 98 VAL A O 1
ATOM 786 N N . GLN A 1 99 ? -1.645 -8.019 -13.331 1.00 84.81 99 GLN A N 1
ATOM 787 C CA . GLN A 1 99 ? -2.674 -8.730 -14.099 1.00 84.81 99 GLN A CA 1
ATOM 788 C C . GLN A 1 99 ? -3.720 -7.742 -14.655 1.00 84.81 99 GLN A C 1
ATOM 790 O O . GLN A 1 99 ? -4.053 -6.738 -14.010 1.00 84.81 99 GLN A O 1
ATOM 795 N N . GLU A 1 100 ? -4.215 -8.015 -15.863 1.00 79.38 100 GLU A N 1
ATOM 796 C CA . GLU A 1 100 ? -5.032 -7.086 -16.661 1.00 79.38 100 GLU A CA 1
ATOM 797 C C . GLU A 1 100 ? -6.352 -6.702 -15.971 1.00 79.38 100 GLU A C 1
ATOM 799 O O . GLU A 1 100 ? -6.770 -5.547 -16.024 1.00 79.38 100 GLU A O 1
ATOM 804 N N . ASP A 1 101 ? -6.954 -7.629 -15.230 1.00 85.62 101 ASP A N 1
ATOM 805 C CA . ASP A 1 101 ? -8.244 -7.494 -14.550 1.00 85.62 101 ASP A CA 1
ATOM 806 C C . ASP A 1 101 ? -8.135 -7.301 -13.026 1.00 85.62 101 ASP A C 1
ATOM 808 O O . ASP A 1 101 ? -9.148 -7.269 -12.325 1.00 85.62 101 ASP A O 1
ATOM 812 N N . LEU A 1 102 ? -6.921 -7.119 -12.487 1.00 88.94 102 LEU A N 1
ATOM 813 C CA . LEU A 1 102 ? -6.729 -6.929 -11.048 1.00 88.94 102 LEU A CA 1
ATOM 814 C C . LEU A 1 102 ? -7.389 -5.623 -10.574 1.00 88.94 102 LEU A C 1
ATOM 816 O O . LEU A 1 102 ? -6.949 -4.528 -10.939 1.00 88.94 102 LEU A O 1
ATOM 820 N N . SER A 1 103 ? -8.419 -5.740 -9.734 1.00 92.44 103 SER A N 1
ATOM 821 C CA . SER A 1 103 ? -9.046 -4.608 -9.042 1.00 92.44 103 SER A CA 1
ATOM 822 C C . SER A 1 103 ? -8.273 -4.220 -7.782 1.00 92.44 103 SER A C 1
ATOM 824 O O . SER A 1 103 ? -7.536 -5.030 -7.211 1.00 92.44 103 SER A O 1
ATOM 826 N N . VAL A 1 104 ? -8.467 -2.990 -7.293 1.00 91.19 104 VAL A N 1
ATOM 827 C CA . VAL A 1 104 ? -7.872 -2.554 -6.019 1.00 91.19 104 VAL A CA 1
ATOM 828 C C . VAL A 1 104 ? -8.399 -3.380 -4.852 1.00 91.19 104 VAL A C 1
ATOM 830 O O . VAL A 1 104 ? -7.630 -3.737 -3.964 1.00 91.19 104 VAL A O 1
ATOM 833 N N . GLU A 1 105 ? -9.676 -3.749 -4.864 1.00 91.06 105 GLU A N 1
ATOM 834 C CA . GLU A 1 105 ? -10.285 -4.616 -3.857 1.00 91.06 105 GLU A CA 1
ATOM 835 C C . GLU A 1 105 ? -9.601 -5.982 -3.823 1.00 91.06 105 GLU A C 1
ATOM 837 O O . GLU A 1 105 ? -9.203 -6.441 -2.751 1.00 91.06 105 GLU A O 1
ATOM 842 N N . SER A 1 106 ? -9.405 -6.600 -4.992 1.00 91.31 106 SER A N 1
ATOM 843 C CA . SER A 1 106 ? -8.712 -7.885 -5.102 1.00 91.31 106 SER A CA 1
ATOM 844 C C . SER A 1 106 ? -7.247 -7.757 -4.699 1.00 91.31 106 SER A C 1
ATOM 846 O O . SER A 1 106 ? -6.724 -8.615 -3.993 1.00 91.31 106 SER A O 1
ATOM 848 N N . TYR A 1 107 ? -6.585 -6.666 -5.089 1.00 92.56 107 TYR A N 1
ATOM 849 C CA . TYR A 1 107 ? -5.202 -6.407 -4.712 1.00 92.56 107 TYR A CA 1
ATOM 850 C C . TYR A 1 107 ? -5.058 -6.297 -3.189 1.00 92.56 107 TYR A C 1
ATOM 852 O O . TYR A 1 107 ? -4.201 -6.953 -2.596 1.00 92.56 107 TYR A O 1
ATOM 860 N N . ILE A 1 108 ? -5.939 -5.532 -2.536 1.00 91.69 108 ILE A N 1
ATOM 861 C CA . ILE A 1 108 ? -6.019 -5.389 -1.074 1.00 91.69 108 ILE A CA 1
ATOM 862 C C . ILE A 1 108 ? -6.357 -6.706 -0.381 1.00 91.69 108 ILE A C 1
ATOM 864 O O . ILE A 1 108 ? -5.864 -6.956 0.718 1.00 91.69 108 ILE A O 1
ATOM 868 N N . GLY A 1 109 ? -7.146 -7.554 -1.032 1.00 90.62 109 GLY A N 1
ATOM 869 C CA . GLY A 1 109 ? -7.558 -8.860 -0.539 1.00 90.62 109 GLY A CA 1
ATOM 870 C C . GLY A 1 109 ? -6.614 -10.022 -0.851 1.00 90.62 109 GLY A C 1
ATOM 871 O O . GLY A 1 109 ? -6.954 -11.139 -0.489 1.00 90.62 109 GLY A O 1
ATOM 872 N N . LEU A 1 110 ? -5.446 -9.809 -1.478 1.00 88.06 110 LEU A N 1
ATOM 873 C CA . LEU A 1 110 ? -4.560 -10.914 -1.904 1.00 88.06 110 LEU A CA 1
ATOM 874 C C . LEU A 1 110 ? -4.177 -11.906 -0.790 1.00 88.06 110 LEU A C 1
ATOM 876 O O . LEU A 1 110 ? -3.853 -13.052 -1.075 1.00 88.06 110 LEU A O 1
ATOM 880 N N . ASP A 1 111 ? -4.177 -11.464 0.467 1.00 85.81 111 ASP A N 1
ATOM 881 C CA . ASP A 1 111 ? -3.831 -12.282 1.632 1.00 85.81 111 ASP A CA 1
ATOM 882 C C . ASP A 1 111 ? -5.051 -12.889 2.352 1.00 85.81 111 ASP A C 1
ATOM 884 O O . ASP A 1 111 ? -4.889 -13.525 3.389 1.00 85.81 111 ASP A O 1
ATOM 888 N N . CYS A 1 112 ? -6.272 -12.699 1.842 1.00 83.56 112 CYS A N 1
ATOM 889 C CA . CYS A 1 112 ? -7.494 -13.149 2.516 1.00 83.56 112 CYS A CA 1
ATOM 890 C C . CYS A 1 112 ? -7.633 -14.676 2.597 1.00 83.56 112 CYS A C 1
ATOM 892 O O . CYS A 1 112 ? -8.200 -15.168 3.570 1.00 83.56 112 CYS A O 1
ATOM 894 N N . ASP A 1 113 ? -7.089 -15.413 1.626 1.00 78.69 113 ASP A N 1
ATOM 895 C CA . ASP A 1 113 ? -7.171 -16.881 1.572 1.00 78.69 113 ASP A CA 1
ATOM 896 C C . ASP A 1 113 ? -6.008 -17.578 2.297 1.00 78.69 113 ASP A C 1
ATOM 898 O O . ASP A 1 113 ? -5.882 -18.806 2.274 1.00 78.69 113 ASP A O 1
ATOM 902 N N . VAL A 1 114 ? -5.131 -16.812 2.955 1.00 77.50 114 VAL A N 1
ATOM 903 C CA . VAL A 1 114 ? -4.025 -17.376 3.730 1.00 77.50 114 VAL A CA 1
ATOM 904 C C . VAL A 1 114 ? -4.588 -18.009 5.000 1.00 77.50 114 VAL A C 1
ATOM 906 O O . VAL A 1 114 ? -4.977 -17.326 5.947 1.00 77.50 114 VAL A O 1
ATOM 909 N N . VAL A 1 115 ? -4.620 -19.343 5.023 1.00 75.31 115 VAL A N 1
ATOM 910 C CA . VAL A 1 115 ? -5.064 -20.114 6.187 1.00 75.31 115 VAL A CA 1
ATOM 911 C C . VAL A 1 115 ? -4.093 -19.892 7.342 1.00 75.31 115 VAL A C 1
ATOM 913 O O . VAL A 1 115 ? -2.943 -20.327 7.304 1.00 75.31 115 VAL A O 1
ATOM 916 N N . THR A 1 116 ? -4.573 -19.252 8.402 1.00 72.38 116 THR A N 1
ATOM 917 C CA . THR A 1 116 ? -3.878 -19.209 9.687 1.00 72.38 116 THR A CA 1
ATOM 918 C C . THR A 1 116 ? -4.392 -20.359 10.546 1.00 72.38 116 THR A C 1
ATOM 920 O O . THR A 1 116 ? -5.527 -20.316 11.022 1.00 72.38 116 THR A O 1
ATOM 923 N N . THR A 1 117 ? -3.591 -21.405 10.735 1.00 66.75 117 THR A N 1
ATOM 924 C CA . THR A 1 117 ? -3.873 -22.425 11.754 1.00 66.75 117 THR A CA 1
ATOM 925 C C . THR A 1 117 ? -3.631 -21.806 13.129 1.00 66.75 117 THR A C 1
ATOM 927 O O . THR A 1 117 ? -2.509 -21.374 13.404 1.00 66.75 117 THR A O 1
ATOM 930 N N . GLY A 1 118 ? -4.688 -21.704 13.938 1.00 50.56 118 GLY A N 1
ATOM 931 C CA . GLY A 1 118 ? -4.628 -21.285 15.342 1.00 50.56 118 GLY A CA 1
ATOM 932 C C . GLY A 1 118 ? -4.401 -22.452 16.287 1.00 50.56 118 GLY A C 1
ATOM 933 O O . GLY A 1 118 ? -4.761 -23.589 15.904 1.00 50.56 118 GLY A O 1
#

Sequence (118 aa):
MDQGVIRSLKAHYRHKIVRLCIKAVDNNEPMPKISILQAMKDLVSSWNAVSKEAVINCFKKAGISKTNKSIEEADDDHLFKFLTEELNRLRELDPRAVQEDLSVESYIGLDCDVVTTG

Foldseek 3Di:
DCFQLLLQLLLQLVLVQLVQQLVCLVVVHDRDDQDPVNSVVSSVVSNVVRDVVSVVRRCVVVVNDPDPDPDDDDPVVVSQVSSQVSLVVSCVSPVVVDPPPDHSVCSSCVCVPPDDDD

Radius of gyration: 16.02 Å; chains: 1; bounding box: 39×36×40 Å

pLDDT: mean 85.81, std 13.25, range [47.75, 97.69]

Second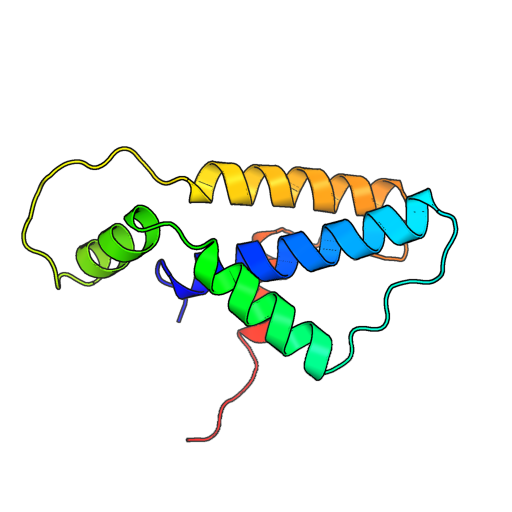ary structure (DSSP, 8-state):
--STHHHHHHHHHHHHHHHHHHHHHHTTPPPP---HHHHHHHHHHHHHHS-HHHHHHHHHHTT---------S-HHHHHHHHHHHHHHHHHHH-TTTS-TT--HHHHHTTTTT-----